Protein AF-A0A4Y9T014-F1 (afdb_monomer_lite)

Sequence (143 aa):
MRDTYFIIAGIAGFSPKLGTVGTAAWADYAVDYSLAHEIDAREMPPEWPYGYFGIRTAGPARKPQPHYRTEVYRLNAALVDQAYRLSRRVRLSDSAEARDYRSRFPSAPANLPPRVTRCDTVSGDTWYAGEALGRRAEDWSPC

Radius of gyration: 17.23 Å; chains: 1; bounding box: 37×42×51 Å

Secondary structure (DSSP, 8-state):
---------------TTT--TT-EEE-SEEEESS-EEE--TTTS-TT-SSSEEETT-SSTTSPPP-SSS-SEEE--HHHHHHHHHHHTT------HHHHHHHHTSSSTTTTSPP-EEE--EEE-SS---SHHHHHHHHHHS--

Structure (mmCIF, N/CA/C/O backbone):
data_AF-A0A4Y9T014-F1
#
_entry.id   AF-A0A4Y9T014-F1
#
loop_
_atom_site.group_PDB
_atom_site.id
_atom_site.type_symbol
_atom_site.label_atom_id
_atom_site.label_alt_id
_atom_site.label_comp_id
_atom_site.label_asym_id
_atom_site.label_entity_id
_atom_site.label_seq_id
_atom_site.pdbx_PDB_ins_code
_atom_site.Cartn_x
_atom_site.Cartn_y
_atom_site.Cartn_z
_atom_site.occupancy
_atom_site.B_iso_or_equiv
_atom_site.auth_seq_id
_atom_site.auth_comp_id
_atom_site.auth_asym_id
_atom_site.auth_atom_id
_atom_site.pdbx_PDB_model_num
ATOM 1 N N . MET A 1 1 ? -6.291 -19.390 29.608 1.00 48.38 1 MET A N 1
ATOM 2 C CA . MET A 1 1 ? -6.532 -18.740 28.301 1.00 48.38 1 MET A CA 1
ATOM 3 C C . MET A 1 1 ? -6.278 -19.783 27.224 1.00 48.38 1 MET A C 1
ATOM 5 O O . MET A 1 1 ? -5.223 -20.397 27.287 1.00 48.38 1 MET A O 1
ATOM 9 N N . ARG A 1 2 ? -7.239 -20.074 26.338 1.00 74.94 2 ARG A N 1
ATOM 10 C CA . ARG A 1 2 ? -7.045 -21.031 25.226 1.00 74.94 2 ARG A CA 1
ATOM 11 C C . ARG A 1 2 ? -6.984 -20.358 23.848 1.00 74.94 2 ARG A C 1
ATOM 13 O O . ARG A 1 2 ? -6.548 -21.009 22.911 1.00 74.94 2 ARG A O 1
ATOM 20 N N . ASP A 1 3 ? -7.286 -19.059 23.773 1.00 81.50 3 ASP A N 1
ATOM 21 C CA . ASP A 1 3 ? -7.267 -18.279 22.536 1.00 81.50 3 ASP A CA 1
ATOM 22 C C . ASP A 1 3 ? -6.411 -17.018 22.717 1.00 81.50 3 ASP A C 1
ATOM 24 O O . ASP A 1 3 ? -6.660 -16.213 23.619 1.00 81.50 3 ASP A O 1
ATOM 28 N N . THR A 1 4 ? -5.398 -16.862 21.864 1.00 89.12 4 THR A N 1
ATOM 29 C CA . THR A 1 4 ? -4.516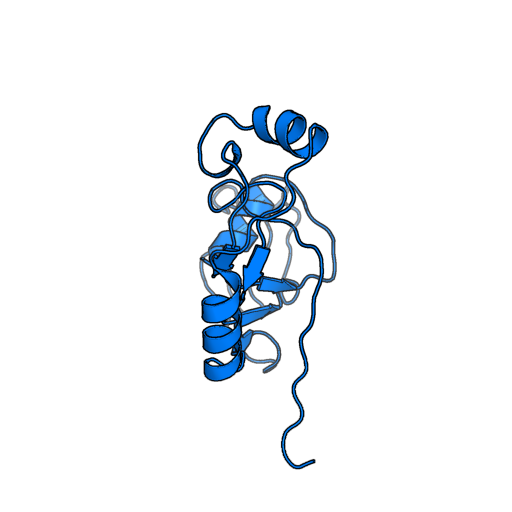 -15.687 21.807 1.00 89.12 4 THR A CA 1
ATOM 30 C C . THR A 1 4 ? -4.607 -15.091 20.410 1.00 89.12 4 THR A C 1
ATOM 32 O O . THR A 1 4 ? -4.397 -15.796 19.423 1.00 89.12 4 THR A O 1
ATOM 35 N N . TYR A 1 5 ? -4.889 -13.791 20.321 1.00 89.88 5 TYR A N 1
ATOM 36 C CA . TYR A 1 5 ? -4.934 -13.055 19.060 1.00 89.88 5 TYR A CA 1
ATOM 37 C C . TYR A 1 5 ? -3.865 -11.968 19.045 1.00 89.88 5 TYR A C 1
ATOM 39 O O . TYR A 1 5 ? -3.664 -11.276 20.041 1.00 89.88 5 TYR A O 1
ATOM 47 N N . PHE A 1 6 ? -3.232 -11.791 17.889 1.00 92.50 6 PHE A N 1
ATOM 48 C CA . PHE A 1 6 ? -2.332 -10.678 17.621 1.00 92.50 6 PHE A CA 1
ATOM 49 C C . PHE A 1 6 ? -2.998 -9.750 16.611 1.00 92.50 6 PHE A C 1
ATOM 51 O O . PHE A 1 6 ? -3.469 -10.199 15.566 1.00 92.50 6 PHE A O 1
ATOM 58 N N . ILE A 1 7 ? -3.049 -8.462 16.937 1.00 93.62 7 ILE A N 1
ATOM 59 C CA . ILE A 1 7 ? -3.505 -7.407 16.034 1.00 93.62 7 ILE A CA 1
ATOM 60 C C . ILE A 1 7 ? -2.348 -6.430 15.893 1.00 93.62 7 ILE A C 1
ATOM 62 O O . ILE A 1 7 ? -1.868 -5.888 16.887 1.00 93.62 7 ILE A O 1
ATOM 66 N N . ILE A 1 8 ? -1.906 -6.216 14.659 1.00 94.44 8 ILE A N 1
ATOM 67 C CA . ILE A 1 8 ? -0.870 -5.241 14.336 1.00 94.44 8 ILE A CA 1
ATOM 68 C C . ILE A 1 8 ? -1.578 -3.993 13.818 1.00 94.44 8 ILE A C 1
ATOM 70 O O . ILE A 1 8 ? -2.275 -4.045 12.807 1.00 94.44 8 ILE A O 1
ATOM 74 N N . ALA A 1 9 ? -1.421 -2.882 14.535 1.00 94.69 9 ALA A N 1
ATOM 75 C CA . ALA A 1 9 ? -1.926 -1.578 14.131 1.00 94.69 9 ALA A CA 1
ATOM 76 C C . ALA A 1 9 ? -0.743 -0.683 13.754 1.00 94.69 9 ALA A C 1
ATOM 78 O O . ALA A 1 9 ? 0.203 -0.543 14.528 1.00 94.69 9 ALA A O 1
ATOM 79 N N . GLY A 1 10 ? -0.803 -0.079 12.572 1.00 93.69 10 GLY A N 1
ATOM 80 C CA . GLY A 1 10 ? 0.260 0.770 12.049 1.00 93.69 10 GLY A CA 1
ATOM 81 C C . GLY A 1 10 ? -0.260 1.763 11.017 1.00 93.69 10 GLY A C 1
ATOM 82 O O . GLY A 1 10 ? -1.447 1.776 10.689 1.00 93.69 10 GLY A O 1
ATOM 83 N N . ILE A 1 11 ? 0.647 2.599 10.519 1.00 95.00 11 ILE A N 1
ATOM 84 C CA . ILE A 1 11 ? 0.398 3.510 9.400 1.00 95.00 11 ILE A CA 1
ATOM 85 C C . ILE A 1 11 ? 1.025 2.939 8.129 1.00 95.00 11 ILE A C 1
ATOM 87 O O . ILE A 1 11 ? 2.055 2.270 8.189 1.00 95.00 11 ILE A O 1
ATOM 91 N N . ALA A 1 12 ? 0.414 3.218 6.984 1.00 93.50 12 ALA A N 1
ATOM 92 C CA . ALA A 1 12 ? 0.894 2.767 5.685 1.00 93.50 12 ALA A CA 1
ATOM 93 C C . ALA A 1 12 ? 0.606 3.820 4.610 1.00 93.50 12 ALA A C 1
ATOM 95 O O . ALA A 1 12 ? -0.238 4.703 4.794 1.00 93.50 12 ALA A O 1
ATOM 96 N N . GLY A 1 13 ? 1.295 3.705 3.474 1.00 92.62 13 GLY A N 1
ATOM 97 C CA . GLY A 1 13 ? 0.853 4.353 2.242 1.00 92.62 13 GLY A CA 1
ATOM 98 C C . GLY A 1 13 ? -0.477 3.757 1.772 1.00 92.62 13 GLY A C 1
ATOM 99 O O . GLY A 1 13 ? -0.784 2.602 2.063 1.00 92.62 13 GLY A O 1
ATOM 100 N N . PHE A 1 14 ? -1.274 4.540 1.049 1.00 92.44 14 PHE A N 1
ATOM 101 C CA . PHE A 1 14 ? -2.551 4.086 0.502 1.00 92.44 14 PHE A CA 1
ATOM 102 C C . PHE A 1 14 ? -2.701 4.589 -0.929 1.00 92.44 14 PHE A C 1
ATOM 104 O O . PHE A 1 14 ? -2.407 5.756 -1.199 1.00 92.44 14 PHE A O 1
ATOM 111 N N . SER A 1 15 ? -3.165 3.734 -1.842 1.00 93.38 15 SER A N 1
ATOM 112 C CA . SER A 1 15 ? -3.403 4.175 -3.214 1.00 93.38 15 SER A CA 1
ATOM 113 C C . SER A 1 15 ? -4.505 5.247 -3.236 1.00 93.38 15 SER A C 1
ATOM 115 O O . SER A 1 15 ? -5.615 4.991 -2.748 1.00 93.38 15 SER A O 1
ATOM 117 N N . PRO A 1 16 ? -4.262 6.424 -3.845 1.00 93.81 16 PRO A N 1
ATOM 118 C CA . PRO A 1 16 ? -5.285 7.458 -3.992 1.00 93.81 16 PRO A CA 1
ATOM 119 C C . PRO A 1 16 ? -6.468 6.999 -4.862 1.00 93.81 16 PRO A C 1
ATOM 121 O O . PRO A 1 16 ? -7.550 7.581 -4.802 1.00 93.81 16 PRO A O 1
ATOM 124 N N . LYS A 1 17 ? -6.312 5.913 -5.630 1.00 93.06 17 LYS A N 1
ATOM 125 C CA . LYS A 1 17 ? -7.411 5.296 -6.385 1.00 93.06 17 LYS A CA 1
ATOM 126 C C . LYS A 1 17 ? -8.435 4.608 -5.475 1.00 93.06 17 LYS A C 1
ATOM 128 O O . LYS A 1 17 ? -9.561 4.369 -5.898 1.00 93.06 17 LYS A O 1
ATOM 133 N N . LEU A 1 18 ? -8.059 4.279 -4.235 1.00 93.06 18 LEU A N 1
ATOM 134 C CA . LEU A 1 18 ? -8.816 3.371 -3.363 1.00 93.06 18 LEU A CA 1
ATOM 135 C C . LEU A 1 18 ? -9.192 4.018 -2.018 1.00 93.06 18 LEU A C 1
ATOM 137 O O . LEU A 1 18 ? -10.218 3.668 -1.420 1.00 93.06 18 LEU A O 1
ATOM 141 N N . GLY A 1 19 ? -8.437 5.023 -1.567 1.00 94.56 19 GLY A N 1
ATOM 142 C CA . GLY A 1 19 ? -8.701 5.733 -0.316 1.00 94.56 19 GLY A CA 1
ATOM 143 C C . GLY A 1 19 ? -8.108 7.137 -0.261 1.00 94.56 19 GLY A C 1
ATOM 144 O O . GLY A 1 19 ? -7.547 7.640 -1.227 1.00 94.56 19 GLY A O 1
ATOM 145 N N . THR A 1 20 ? -8.264 7.766 0.899 1.00 97.12 20 THR A N 1
ATOM 146 C CA . THR A 1 20 ? -7.733 9.096 1.231 1.00 97.12 20 THR A CA 1
ATOM 147 C C . THR A 1 20 ? -6.861 9.040 2.489 1.00 97.12 20 THR A C 1
ATOM 149 O O . THR A 1 20 ? -6.868 8.037 3.214 1.00 97.12 20 THR A O 1
ATOM 152 N N . VAL A 1 21 ? -6.155 10.127 2.797 1.00 97.12 21 VAL A N 1
ATOM 153 C CA . VAL A 1 21 ? -5.457 10.294 4.077 1.00 97.12 21 VAL A CA 1
ATOM 154 C C . VAL A 1 21 ? -6.416 10.049 5.251 1.00 97.12 21 VAL A C 1
ATOM 156 O O . VAL A 1 21 ? -7.551 10.522 5.260 1.00 97.12 21 VAL A O 1
ATOM 159 N N . GLY A 1 22 ? -5.972 9.260 6.231 1.00 96.50 22 GLY A N 1
ATOM 160 C CA . GLY A 1 22 ? -6.787 8.857 7.382 1.00 96.50 22 GLY A CA 1
ATOM 161 C C . GLY A 1 22 ? -7.696 7.645 7.143 1.00 96.50 22 GLY A C 1
ATOM 162 O O . GLY A 1 22 ? -8.374 7.220 8.074 1.00 96.50 22 GLY A O 1
ATOM 163 N N . THR A 1 23 ? -7.721 7.066 5.936 1.00 97.19 23 THR A N 1
ATOM 164 C CA . THR A 1 23 ? -8.390 5.775 5.690 1.00 97.19 23 THR A CA 1
ATOM 165 C C . THR A 1 23 ? -7.779 4.697 6.580 1.00 97.19 23 THR A C 1
ATOM 167 O O . THR A 1 23 ? -6.560 4.567 6.652 1.00 97.19 23 THR A O 1
ATOM 170 N N . ALA A 1 24 ? -8.630 3.903 7.228 1.00 97.12 24 ALA A N 1
ATOM 171 C CA . ALA A 1 24 ? -8.211 2.727 7.984 1.00 97.12 24 ALA A CA 1
ATOM 172 C C . ALA A 1 24 ? -8.649 1.469 7.230 1.00 97.12 24 ALA A C 1
ATOM 174 O O . ALA A 1 24 ? -9.813 1.358 6.844 1.00 97.12 24 ALA A O 1
ATOM 175 N N . ALA A 1 25 ? -7.742 0.519 7.020 1.00 96.50 25 ALA A N 1
ATOM 176 C CA . ALA A 1 25 ? -8.038 -0.710 6.294 1.00 96.50 25 ALA A CA 1
ATOM 177 C C . ALA A 1 25 ? -7.767 -1.943 7.154 1.00 96.50 25 ALA A C 1
ATOM 179 O O . ALA A 1 25 ? -6.767 -2.008 7.866 1.00 96.50 25 ALA A O 1
ATOM 180 N N . TRP A 1 26 ? -8.662 -2.921 7.057 1.00 97.50 26 TRP A N 1
ATOM 181 C CA . TRP A 1 26 ? -8.392 -4.286 7.489 1.00 97.50 26 TRP A CA 1
ATOM 182 C C . TRP A 1 26 ? -7.942 -5.106 6.284 1.00 97.50 26 TRP A C 1
ATOM 184 O O . TRP A 1 26 ? -8.616 -5.087 5.254 1.00 97.50 26 TRP A O 1
ATOM 194 N N . ALA A 1 27 ? -6.823 -5.807 6.429 1.00 96.38 27 ALA A N 1
ATOM 195 C CA . ALA A 1 27 ? -6.268 -6.653 5.385 1.00 96.38 27 ALA A CA 1
ATOM 196 C C . ALA A 1 27 ? -6.769 -8.093 5.515 1.00 96.38 27 ALA A C 1
ATOM 198 O O . ALA A 1 27 ? -6.887 -8.608 6.630 1.00 96.38 27 ALA A O 1
ATOM 199 N N . ASP A 1 28 ? -7.036 -8.741 4.383 1.00 95.62 28 ASP A N 1
ATOM 200 C CA . ASP A 1 28 ? -7.293 -10.180 4.319 1.00 95.62 28 ASP A CA 1
ATOM 201 C C . ASP A 1 28 ? -5.976 -10.944 4.070 1.00 95.62 28 ASP A C 1
ATOM 203 O O . ASP A 1 28 ? -5.788 -12.054 4.580 1.00 95.62 28 ASP A O 1
ATOM 207 N N . TYR A 1 29 ? -5.029 -10.312 3.371 1.00 94.94 29 TYR A N 1
ATOM 208 C CA . TYR A 1 29 ? -3.677 -10.798 3.118 1.00 94.94 29 TYR A CA 1
ATOM 209 C C . TYR A 1 29 ? -2.603 -9.764 3.474 1.00 94.94 29 TYR A C 1
ATOM 211 O O . TYR A 1 29 ? -2.777 -8.557 3.298 1.00 94.94 29 TYR A O 1
ATOM 219 N N . ALA A 1 30 ? -1.460 -10.266 3.935 1.00 94.38 30 ALA A N 1
ATOM 220 C CA . ALA A 1 30 ? -0.205 -9.527 3.997 1.00 94.38 30 ALA A CA 1
ATOM 221 C C . ALA A 1 30 ? 0.757 -10.096 2.947 1.00 94.38 30 ALA A C 1
ATOM 223 O O . ALA A 1 30 ? 1.032 -11.299 2.952 1.00 94.38 30 ALA A O 1
ATOM 224 N N . VAL A 1 31 ? 1.235 -9.243 2.045 1.00 93.56 31 VAL A N 1
ATOM 225 C CA . VAL A 1 31 ? 2.085 -9.610 0.907 1.00 93.56 31 VAL A CA 1
ATOM 226 C C . VAL A 1 31 ? 3.469 -8.994 1.081 1.00 93.56 31 VAL A C 1
ATOM 228 O O . VAL A 1 31 ? 3.599 -7.781 1.230 1.00 93.56 31 VAL A O 1
ATOM 231 N N . ASP A 1 32 ? 4.510 -9.815 1.022 1.00 92.69 32 ASP A N 1
ATOM 232 C CA . ASP A 1 32 ? 5.884 -9.339 0.921 1.00 92.69 32 ASP A CA 1
ATOM 233 C C . ASP A 1 32 ? 6.128 -8.783 -0.486 1.00 92.69 32 ASP A C 1
ATOM 235 O O . ASP A 1 32 ? 6.084 -9.491 -1.495 1.00 92.69 32 ASP A O 1
ATOM 239 N N . TYR A 1 33 ? 6.362 -7.479 -0.541 1.00 88.94 33 TYR A N 1
ATOM 240 C CA . TYR A 1 33 ? 6.596 -6.717 -1.756 1.00 88.94 33 TYR A CA 1
ATOM 241 C C . TYR A 1 33 ? 8.092 -6.499 -2.041 1.00 88.94 33 TYR A C 1
ATOM 243 O O . TYR A 1 33 ? 8.453 -6.023 -3.122 1.00 88.94 33 TYR A O 1
ATOM 251 N N . SER A 1 34 ? 8.979 -6.863 -1.114 1.00 90.38 34 SER A N 1
ATOM 252 C CA . SER A 1 34 ? 10.433 -6.735 -1.270 1.00 90.38 34 SER A CA 1
ATOM 253 C C . SER A 1 34 ? 11.055 -7.904 -2.019 1.00 90.38 34 SER A C 1
ATOM 255 O O . SER A 1 34 ? 12.091 -7.725 -2.655 1.00 90.38 34 SER A O 1
ATOM 257 N N . LEU A 1 35 ? 10.444 -9.093 -1.961 1.00 91.06 35 LEU A N 1
ATOM 258 C CA . LEU A 1 35 ? 10.953 -10.308 -2.611 1.00 91.06 35 LEU A CA 1
ATOM 259 C C . LEU A 1 35 ? 10.826 -10.243 -4.144 1.00 91.06 35 LEU A C 1
ATOM 261 O O . LEU A 1 35 ? 9.962 -10.863 -4.769 1.00 91.06 35 LEU A O 1
ATOM 265 N N . ALA A 1 36 ? 11.726 -9.482 -4.760 1.00 92.62 36 ALA A N 1
ATOM 266 C CA . ALA A 1 36 ? 11.764 -9.193 -6.183 1.00 92.62 36 ALA A CA 1
ATOM 267 C C . ALA A 1 36 ? 13.206 -9.006 -6.679 1.00 92.62 36 ALA A C 1
ATOM 269 O O . ALA A 1 36 ? 14.135 -8.765 -5.909 1.00 92.62 36 ALA A O 1
ATOM 270 N N . HIS A 1 37 ? 13.381 -9.098 -7.992 1.00 94.06 37 HIS A N 1
ATOM 271 C CA . HIS A 1 37 ? 14.534 -8.537 -8.682 1.00 94.06 37 HIS A CA 1
ATOM 272 C C . HIS A 1 37 ? 14.223 -7.111 -9.125 1.00 94.06 37 HIS A C 1
ATOM 274 O O . HIS A 1 37 ? 13.066 -6.776 -9.390 1.00 94.06 37 HIS A O 1
ATOM 280 N N . GLU A 1 38 ? 15.267 -6.299 -9.236 1.00 95.25 38 GLU A N 1
ATOM 281 C CA . GLU A 1 38 ? 15.207 -4.928 -9.723 1.00 95.25 38 GLU A CA 1
ATOM 282 C C . GLU A 1 38 ? 16.243 -4.737 -10.832 1.00 95.25 38 GLU A C 1
ATOM 284 O O . GLU A 1 38 ? 17.382 -5.193 -10.730 1.00 95.25 38 GLU A O 1
ATOM 289 N N . ILE A 1 39 ? 15.823 -4.058 -11.890 1.00 95.62 39 ILE A N 1
ATOM 290 C CA . ILE A 1 39 ? 16.671 -3.433 -12.897 1.00 95.62 39 ILE A CA 1
ATOM 291 C C . ILE A 1 39 ? 16.474 -1.927 -12.743 1.00 95.62 39 ILE A C 1
ATOM 293 O O . ILE A 1 39 ? 15.352 -1.469 -12.514 1.00 95.62 39 ILE A O 1
ATOM 297 N N . ASP A 1 40 ? 17.557 -1.163 -12.881 1.00 96.12 40 ASP A N 1
ATOM 298 C CA . ASP A 1 40 ? 17.496 0.295 -12.872 1.00 96.12 40 ASP A CA 1
ATOM 299 C C . ASP A 1 40 ? 16.423 0.787 -13.853 1.00 96.12 40 ASP A C 1
ATOM 301 O O . ASP A 1 40 ? 16.415 0.421 -15.029 1.00 96.12 40 ASP A O 1
ATOM 305 N N . ALA A 1 41 ? 15.509 1.634 -13.381 1.00 94.44 41 ALA A N 1
ATOM 306 C CA . ALA A 1 41 ? 14.401 2.128 -14.195 1.00 94.44 41 ALA A CA 1
ATOM 307 C C . ALA A 1 41 ? 14.855 2.905 -15.449 1.00 94.44 41 ALA A C 1
ATOM 309 O O . ALA A 1 41 ? 14.069 3.075 -16.376 1.00 94.44 41 ALA A O 1
ATOM 310 N N . ARG A 1 42 ? 16.108 3.376 -15.496 1.00 96.12 42 ARG A N 1
ATOM 311 C CA . ARG A 1 42 ? 16.708 4.048 -16.662 1.00 96.12 42 ARG A CA 1
ATOM 312 C C . ARG A 1 42 ? 17.198 3.070 -17.731 1.00 96.12 42 ARG A C 1
ATOM 314 O O . ARG A 1 42 ? 17.384 3.477 -18.872 1.00 96.12 42 ARG A O 1
ATOM 321 N N . GLU A 1 43 ? 17.416 1.812 -17.356 1.00 97.12 43 GLU A N 1
ATOM 322 C CA . GLU A 1 43 ? 17.977 0.755 -18.207 1.00 97.12 43 GLU A CA 1
ATOM 323 C C . GLU A 1 43 ? 16.985 -0.396 -18.449 1.00 97.12 43 GLU A C 1
ATOM 325 O O . GLU A 1 43 ? 17.285 -1.333 -19.190 1.00 97.12 43 GLU A O 1
ATOM 330 N N . MET A 1 44 ? 15.795 -0.343 -17.840 1.00 95.94 44 MET A N 1
ATOM 331 C CA . MET A 1 44 ? 14.747 -1.339 -18.054 1.00 95.94 44 MET A CA 1
ATOM 332 C C . MET A 1 44 ? 14.223 -1.311 -19.501 1.00 95.94 44 MET A C 1
ATOM 334 O O . MET A 1 44 ? 14.248 -0.259 -20.148 1.00 95.94 44 MET A O 1
ATOM 338 N N . PRO A 1 45 ? 13.684 -2.434 -20.011 1.00 96.00 45 PRO A N 1
ATOM 339 C CA . PRO A 1 45 ? 13.004 -2.440 -21.300 1.00 96.00 45 PRO A CA 1
ATOM 340 C C . PRO A 1 45 ? 11.892 -1.374 -21.359 1.00 96.00 45 PRO A C 1
ATOM 342 O O . PRO A 1 45 ? 11.142 -1.225 -20.389 1.00 96.00 45 PRO A O 1
ATOM 345 N N . PRO A 1 46 ? 11.760 -0.626 -22.470 1.00 95.19 46 PRO A N 1
ATOM 346 C CA . PRO A 1 46 ? 10.865 0.532 -22.560 1.00 95.19 46 PRO A CA 1
ATOM 347 C C . PRO A 1 46 ? 9.381 0.181 -22.388 1.00 95.19 46 PRO A C 1
ATOM 349 O O . PRO A 1 46 ? 8.571 1.044 -22.058 1.00 95.19 46 PRO A O 1
ATOM 352 N N . GLU A 1 47 ? 9.009 -1.076 -22.613 1.00 94.62 47 GLU A N 1
ATOM 353 C CA . GLU A 1 47 ? 7.654 -1.586 -22.432 1.00 94.62 47 GLU A CA 1
ATOM 354 C C . GLU A 1 47 ? 7.322 -1.977 -20.982 1.00 94.62 47 GLU A C 1
ATOM 356 O O . GLU A 1 47 ? 6.168 -2.299 -20.683 1.00 94.62 47 GLU A O 1
ATOM 361 N N . TRP A 1 48 ? 8.299 -1.968 -20.067 1.00 95.69 48 TRP A N 1
ATOM 362 C CA . TRP A 1 48 ? 8.067 -2.327 -18.670 1.00 95.69 48 TRP A CA 1
ATOM 363 C C . TRP A 1 48 ? 7.445 -1.156 -17.894 1.00 95.69 48 TRP A C 1
ATOM 365 O O . TRP A 1 48 ? 7.942 -0.034 -17.957 1.00 95.69 48 TRP A O 1
ATOM 375 N N . PRO A 1 49 ? 6.378 -1.392 -17.103 1.00 94.94 49 PRO A N 1
ATOM 376 C CA . PRO A 1 49 ? 5.755 -0.338 -16.299 1.00 94.94 49 PRO A CA 1
ATOM 377 C C . PRO A 1 49 ? 6.628 0.119 -15.118 1.00 94.94 49 PRO A C 1
ATOM 379 O O . PRO A 1 49 ? 6.385 1.185 -14.556 1.00 94.94 49 PRO A O 1
ATOM 382 N N . TYR A 1 50 ? 7.594 -0.707 -14.710 1.00 95.25 50 TYR A N 1
ATOM 383 C CA . TYR A 1 50 ? 8.526 -0.487 -13.607 1.00 95.25 50 TYR A CA 1
ATOM 384 C C . TYR A 1 50 ? 9.672 -1.512 -13.679 1.00 95.25 50 TYR A C 1
ATOM 386 O O . TYR A 1 50 ? 9.502 -2.603 -14.226 1.00 95.25 50 TYR A O 1
ATOM 394 N N . GLY A 1 51 ? 10.820 -1.189 -13.075 1.00 95.50 51 GLY A N 1
ATOM 395 C CA . GLY A 1 51 ? 12.044 -2.005 -13.124 1.00 95.50 51 GLY A CA 1
ATOM 396 C C . GLY A 1 51 ? 12.056 -3.248 -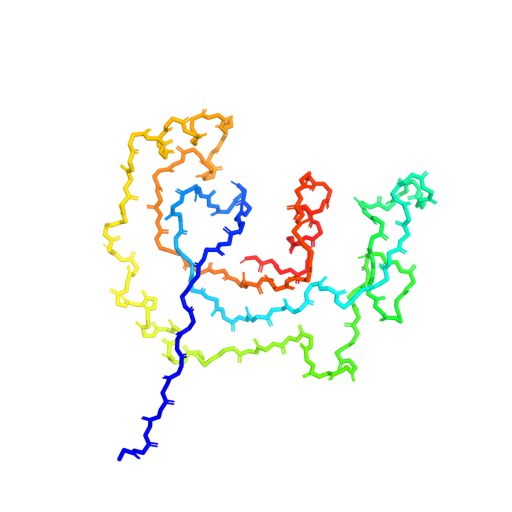12.226 1.00 95.50 51 GLY A C 1
ATOM 397 O O . GLY A 1 51 ? 13.048 -3.966 -12.190 1.00 95.50 51 GLY A O 1
ATOM 398 N N . TYR A 1 52 ? 10.975 -3.533 -11.499 1.00 95.06 52 TYR A N 1
ATOM 399 C CA . TYR A 1 52 ? 10.905 -4.666 -10.573 1.00 95.06 52 TYR A CA 1
ATOM 400 C C . TYR A 1 52 ? 10.089 -5.836 -11.117 1.00 95.06 52 TYR A C 1
ATOM 402 O O . TYR A 1 52 ? 9.053 -5.654 -11.753 1.00 95.06 52 TYR A O 1
ATOM 410 N N . PHE A 1 53 ? 10.486 -7.057 -10.777 1.00 94.25 53 PHE A N 1
ATOM 411 C CA . PHE A 1 53 ? 9.784 -8.270 -11.187 1.00 94.25 53 PHE A CA 1
ATOM 412 C C . PHE A 1 53 ? 10.028 -9.419 -10.210 1.00 94.25 53 PHE A C 1
ATOM 414 O O . PHE A 1 53 ? 10.952 -9.395 -9.402 1.00 94.25 53 PHE A O 1
ATOM 421 N N . GLY A 1 54 ? 9.161 -10.429 -10.252 1.00 92.00 54 GLY A N 1
ATOM 422 C CA . GLY A 1 54 ? 9.238 -11.549 -9.322 1.00 92.00 54 GLY A CA 1
ATOM 423 C C . GLY A 1 54 ? 10.499 -12.388 -9.476 1.00 92.00 54 GLY A C 1
ATOM 424 O O . GLY A 1 54 ? 11.013 -12.600 -10.574 1.00 92.00 54 GLY A O 1
ATOM 425 N N . ILE A 1 55 ? 10.966 -12.930 -8.353 1.00 91.31 55 ILE A N 1
ATOM 426 C CA . ILE A 1 55 ? 12.057 -13.902 -8.351 1.00 91.31 55 ILE A CA 1
ATOM 427 C C . ILE A 1 55 ? 11.655 -15.100 -9.224 1.00 91.31 55 ILE A C 1
ATOM 429 O O . ILE A 1 55 ? 10.544 -15.621 -9.110 1.00 91.31 55 ILE A O 1
ATOM 433 N N . ARG A 1 56 ? 12.564 -15.532 -10.110 1.00 90.88 56 ARG A N 1
ATOM 434 C CA . ARG A 1 56 ? 12.336 -16.591 -11.119 1.00 90.88 56 ARG A CA 1
ATOM 435 C C . ARG A 1 56 ? 11.263 -16.267 -12.170 1.00 90.88 56 ARG A C 1
ATOM 437 O O . ARG A 1 56 ? 10.740 -17.185 -12.804 1.00 90.88 56 ARG A O 1
ATOM 444 N N . THR A 1 57 ? 10.948 -14.994 -12.405 1.00 93.00 57 THR A N 1
ATOM 445 C CA . THR A 1 57 ? 10.144 -14.572 -13.562 1.00 93.00 57 THR A CA 1
ATOM 446 C C . THR A 1 57 ? 11.003 -13.836 -14.590 1.00 93.00 57 THR A C 1
ATOM 448 O O . THR A 1 57 ? 12.112 -13.399 -14.300 1.00 93.00 57 THR A O 1
ATOM 451 N N . ALA A 1 58 ? 10.502 -13.739 -15.823 1.00 92.06 58 ALA A N 1
ATOM 452 C CA . ALA A 1 58 ? 11.194 -13.068 -16.927 1.00 92.06 58 ALA A CA 1
ATOM 453 C C . ALA A 1 58 ? 10.810 -11.582 -17.070 1.00 92.06 58 ALA A C 1
ATOM 455 O O . ALA A 1 58 ? 11.162 -10.955 -18.064 1.00 92.06 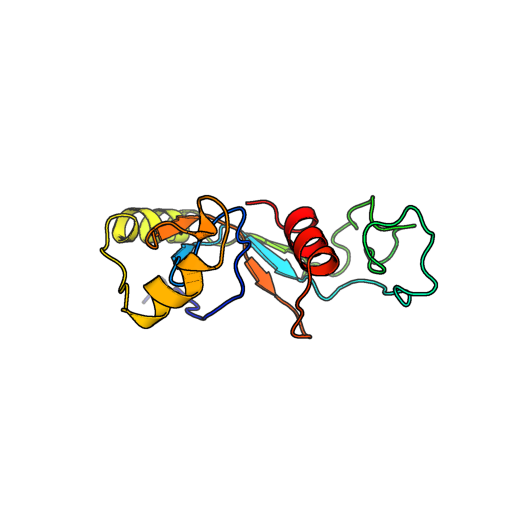58 ALA A O 1
ATOM 456 N N . GLY A 1 59 ? 10.027 -11.037 -16.134 1.00 93.31 59 GLY A N 1
ATOM 457 C CA . GLY A 1 59 ? 9.563 -9.655 -16.199 1.00 93.31 59 GLY A CA 1
ATOM 458 C C . GLY A 1 59 ? 8.299 -9.376 -15.377 1.00 93.31 59 GLY A C 1
ATOM 459 O O . GLY A 1 59 ? 7.717 -10.294 -14.784 1.00 93.31 59 GLY A O 1
ATOM 460 N N . PRO A 1 60 ? 7.852 -8.108 -15.355 1.00 92.31 60 PRO A N 1
ATOM 461 C CA . PRO A 1 60 ? 6.834 -7.598 -14.431 1.00 92.31 60 PRO A CA 1
ATOM 462 C C . PRO A 1 60 ? 5.421 -8.130 -14.698 1.00 92.31 60 PRO A C 1
ATOM 464 O O . PRO A 1 60 ? 4.586 -8.122 -13.800 1.00 92.31 60 PRO A O 1
ATOM 467 N N . ALA A 1 61 ? 5.153 -8.634 -15.907 1.00 90.06 61 ALA A N 1
ATOM 468 C CA . ALA A 1 61 ? 3.843 -9.158 -16.301 1.00 90.06 61 ALA A CA 1
ATOM 469 C C . ALA A 1 61 ? 3.501 -10.533 -15.691 1.00 90.06 61 ALA A C 1
ATOM 471 O O . ALA A 1 61 ? 2.395 -11.038 -15.881 1.00 90.06 61 ALA A O 1
ATOM 472 N N . ARG A 1 62 ? 4.446 -11.182 -14.998 1.00 88.50 62 ARG A N 1
ATOM 473 C CA . ARG A 1 62 ? 4.253 -12.511 -14.403 1.00 88.50 62 ARG A CA 1
ATOM 474 C C . ARG A 1 62 ? 4.444 -12.445 -12.895 1.00 88.50 62 ARG A C 1
ATOM 476 O O . ARG A 1 62 ? 5.503 -12.028 -12.428 1.00 88.50 62 ARG A O 1
ATOM 483 N N . LYS A 1 63 ? 3.447 -12.926 -12.147 1.00 87.44 63 LYS A N 1
ATOM 484 C CA . LYS A 1 63 ? 3.574 -13.133 -10.699 1.00 87.44 63 LYS A CA 1
ATOM 485 C C . LYS A 1 63 ? 4.443 -14.372 -10.425 1.00 87.44 63 LYS A C 1
ATOM 487 O O . LYS A 1 63 ? 4.269 -15.381 -11.116 1.00 87.44 63 LYS A O 1
ATOM 492 N N . PRO A 1 64 ? 5.387 -14.308 -9.470 1.00 88.62 64 PRO A N 1
ATOM 493 C CA . PRO A 1 64 ? 6.194 -15.461 -9.093 1.00 88.62 64 PRO A CA 1
ATOM 494 C C . PRO A 1 64 ? 5.337 -16.508 -8.370 1.00 88.62 64 PRO A C 1
ATOM 496 O O . PRO A 1 64 ? 4.295 -16.196 -7.795 1.00 88.62 64 PRO A O 1
ATOM 499 N N . GLN A 1 65 ? 5.792 -17.759 -8.381 1.00 88.50 65 GLN A N 1
ATOM 500 C CA . GLN A 1 65 ? 5.261 -18.782 -7.477 1.00 88.50 65 GLN A CA 1
ATOM 501 C C . GLN A 1 65 ? 5.829 -18.552 -6.063 1.00 88.50 65 GLN A C 1
ATOM 503 O O . GLN A 1 65 ? 6.988 -18.140 -5.959 1.00 88.50 65 GLN A O 1
ATOM 508 N N . PRO A 1 66 ? 5.072 -18.840 -4.984 1.00 85.50 66 PRO A N 1
ATOM 509 C CA . PRO A 1 66 ? 5.524 -18.636 -3.608 1.00 85.50 66 PRO A CA 1
ATOM 510 C C . PRO A 1 66 ? 6.525 -19.728 -3.190 1.00 85.50 66 PRO A C 1
ATOM 512 O O . PRO A 1 66 ? 6.178 -20.741 -2.578 1.00 85.50 66 PRO A O 1
ATOM 515 N N . HIS A 1 67 ? 7.778 -19.568 -3.600 1.00 87.00 67 HIS A N 1
ATOM 516 C CA . HIS A 1 67 ? 8.856 -20.524 -3.366 1.00 87.00 67 HIS A CA 1
ATOM 517 C C . HIS A 1 67 ? 9.436 -20.464 -1.946 1.00 87.00 67 HIS A C 1
ATOM 519 O O . HIS A 1 67 ? 9.871 -21.495 -1.431 1.00 87.00 67 HIS A O 1
ATOM 525 N N . TYR A 1 68 ? 9.439 -19.290 -1.322 1.00 87.88 68 TYR A N 1
ATOM 526 C CA . TYR A 1 68 ? 9.996 -19.011 0.002 1.00 87.88 68 TYR A CA 1
ATOM 527 C C . TYR A 1 68 ? 8.986 -19.247 1.131 1.00 87.88 68 TYR A C 1
ATOM 529 O O . TYR A 1 68 ? 9.384 -19.398 2.283 1.00 87.88 68 TYR A O 1
ATOM 537 N N . ARG A 1 69 ? 7.694 -19.371 0.796 1.00 88.56 69 ARG A N 1
ATOM 538 C CA . ARG A 1 69 ? 6.560 -19.592 1.713 1.00 88.56 69 ARG A CA 1
ATOM 539 C C . ARG A 1 69 ? 6.342 -18.466 2.725 1.00 88.56 69 ARG A C 1
ATOM 541 O O . ARG A 1 69 ? 5.618 -18.653 3.700 1.00 88.56 69 ARG A O 1
ATOM 548 N N . THR A 1 70 ? 6.948 -17.314 2.473 1.00 89.50 70 THR A N 1
ATOM 549 C CA . THR A 1 70 ? 6.836 -16.093 3.274 1.00 89.50 70 THR A CA 1
ATOM 550 C C . THR A 1 70 ? 6.323 -14.916 2.451 1.00 89.50 70 THR A C 1
ATOM 552 O O . THR A 1 70 ? 6.209 -13.816 2.973 1.00 89.50 70 THR A O 1
ATOM 555 N N . GLU A 1 71 ? 6.009 -15.136 1.173 1.00 92.06 71 GLU A N 1
ATOM 556 C CA . GLU A 1 71 ? 5.609 -14.085 0.240 1.00 92.06 71 GLU A CA 1
ATOM 557 C C . GLU A 1 71 ? 4.192 -13.582 0.495 1.00 92.06 71 GLU A C 1
ATOM 559 O O . GLU A 1 71 ? 3.893 -12.423 0.240 1.00 92.06 71 GLU A O 1
ATOM 564 N N . VAL A 1 72 ? 3.293 -14.460 0.944 1.00 92.38 72 VAL A N 1
ATOM 565 C CA . VAL A 1 72 ? 1.878 -14.135 1.127 1.00 92.38 72 VAL A CA 1
ATOM 566 C C . VAL A 1 72 ? 1.340 -14.871 2.344 1.00 92.38 72 VAL A C 1
ATOM 568 O O . VAL A 1 72 ? 1.352 -16.102 2.400 1.00 92.38 72 VAL A O 1
ATOM 571 N N . TYR A 1 73 ? 0.791 -14.115 3.287 1.00 92.75 73 TYR A N 1
ATOM 572 C CA . TYR A 1 73 ? 0.099 -14.642 4.453 1.00 92.75 73 TYR A CA 1
ATOM 573 C C . TYR A 1 73 ? -1.376 -14.286 4.382 1.00 92.75 73 TYR A C 1
ATOM 575 O O . TYR A 1 73 ? -1.741 -13.113 4.387 1.00 92.75 73 TYR A O 1
ATOM 583 N N . ARG A 1 74 ? -2.237 -15.305 4.375 1.00 94.31 74 ARG A N 1
ATOM 584 C CA . ARG A 1 74 ? -3.669 -15.106 4.601 1.00 94.31 74 ARG A CA 1
ATOM 585 C C . ARG A 1 74 ? -3.917 -14.903 6.092 1.00 94.31 74 ARG A C 1
ATOM 587 O O . ARG A 1 74 ? -3.563 -15.762 6.901 1.00 94.31 74 ARG A O 1
ATOM 594 N N . LEU A 1 75 ? -4.549 -13.792 6.448 1.00 95.31 75 LEU A N 1
ATOM 595 C CA . LEU A 1 75 ? -4.900 -13.475 7.826 1.00 95.31 75 LEU A CA 1
ATOM 596 C C . LEU A 1 75 ? -6.148 -14.254 8.269 1.00 95.31 75 LEU A C 1
ATOM 598 O O . LEU A 1 75 ? -6.877 -14.844 7.467 1.00 95.31 75 LEU A O 1
ATOM 602 N N . ASN A 1 76 ? -6.387 -14.301 9.582 1.00 96.06 76 ASN A N 1
ATOM 603 C CA . ASN A 1 76 ? -7.539 -15.009 10.135 1.00 96.06 76 ASN A CA 1
ATOM 604 C C . ASN A 1 76 ? -8.840 -14.310 9.706 1.00 96.06 76 ASN A C 1
ATOM 606 O O . ASN A 1 76 ? -9.233 -13.307 10.299 1.00 96.06 76 ASN A O 1
ATOM 610 N N . ALA A 1 77 ? -9.514 -14.874 8.701 1.00 95.94 77 ALA A N 1
ATOM 611 C CA . ALA A 1 77 ? -10.716 -14.294 8.109 1.00 95.94 77 ALA A CA 1
ATOM 612 C C . ALA A 1 77 ? -11.823 -14.032 9.142 1.00 95.94 77 ALA A C 1
ATOM 614 O O . ALA A 1 77 ? -12.437 -12.975 9.112 1.00 95.94 77 ALA A O 1
ATOM 615 N N . ALA A 1 78 ? -12.031 -14.927 10.115 1.00 96.12 78 ALA A N 1
ATOM 616 C CA . ALA A 1 78 ? -13.049 -14.723 11.146 1.00 96.12 78 ALA A CA 1
ATOM 617 C C . ALA A 1 78 ? -12.732 -13.511 12.043 1.00 96.12 78 ALA A C 1
ATOM 619 O O . ALA A 1 78 ? -13.631 -12.739 12.389 1.00 96.12 78 ALA A O 1
ATOM 620 N N . LEU A 1 79 ? -11.456 -13.316 12.391 1.00 95.75 79 LEU A N 1
ATOM 621 C CA . LEU A 1 79 ? -11.007 -12.161 13.168 1.00 95.75 79 LEU A CA 1
ATOM 622 C C . LEU A 1 79 ? -11.100 -10.864 12.352 1.00 95.75 79 LEU A C 1
ATOM 624 O O . LEU A 1 79 ? -11.634 -9.875 12.854 1.00 95.75 79 LEU A O 1
ATOM 628 N N . VAL A 1 80 ? -10.643 -10.876 11.097 1.00 97.00 80 VAL A N 1
ATOM 629 C CA . VAL A 1 80 ? -10.748 -9.737 10.167 1.00 97.00 80 VAL A CA 1
ATOM 630 C C . VAL A 1 80 ? -12.218 -9.359 9.944 1.00 97.00 80 VAL A C 1
ATOM 632 O O . VAL A 1 80 ? -12.591 -8.187 10.034 1.00 97.00 80 VAL A O 1
ATOM 635 N N . ASP A 1 81 ? -13.091 -10.349 9.754 1.00 97.44 81 ASP A N 1
ATOM 636 C CA . ASP A 1 81 ? -14.529 -10.163 9.582 1.00 97.44 81 ASP A CA 1
ATOM 637 C C . ASP A 1 81 ? -15.193 -9.529 10.792 1.00 97.44 81 ASP A C 1
ATOM 639 O O . ASP A 1 81 ? -16.018 -8.614 10.656 1.00 97.44 81 ASP A O 1
ATOM 643 N N . GLN A 1 82 ? -14.831 -10.004 11.981 1.00 96.88 82 GLN A N 1
ATOM 644 C CA . GLN A 1 82 ? -15.288 -9.438 13.237 1.00 96.88 82 GLN A CA 1
ATOM 645 C C . GLN A 1 82 ? -14.820 -7.990 13.387 1.00 96.88 82 GLN A C 1
ATOM 647 O O . GLN A 1 82 ? -15.641 -7.105 13.638 1.00 96.88 82 GLN A O 1
ATOM 652 N N . ALA A 1 83 ? -13.526 -7.739 13.198 1.00 96.88 83 ALA A N 1
ATOM 653 C CA . ALA A 1 83 ? -12.918 -6.429 13.377 1.00 96.88 83 ALA A CA 1
ATOM 654 C C . ALA A 1 83 ? -13.497 -5.396 12.400 1.00 96.88 83 ALA A C 1
ATOM 656 O O . ALA A 1 83 ? -13.923 -4.312 12.815 1.00 96.88 83 ALA A O 1
ATOM 657 N N . TYR A 1 84 ? -13.633 -5.753 11.121 1.00 97.94 84 TYR A N 1
ATOM 658 C CA . TYR A 1 84 ? -14.280 -4.901 10.126 1.00 97.94 84 TYR A CA 1
ATOM 659 C C . TYR A 1 84 ? -15.751 -4.650 10.471 1.00 97.94 84 TYR A C 1
ATOM 661 O O . TYR A 1 84 ? -16.215 -3.512 10.432 1.00 97.94 84 TYR A O 1
ATOM 669 N N . ARG A 1 85 ? -16.506 -5.685 10.863 1.00 98.25 85 ARG A N 1
ATOM 670 C CA . ARG A 1 85 ? -17.923 -5.527 11.222 1.00 98.25 85 ARG A CA 1
ATOM 671 C C . ARG A 1 85 ? -18.125 -4.555 12.382 1.00 98.25 85 ARG A C 1
ATOM 673 O O . ARG A 1 85 ? -19.052 -3.751 12.312 1.00 98.25 85 ARG A O 1
ATOM 680 N N . LEU A 1 86 ? -17.272 -4.625 13.403 1.00 97.75 86 LEU A N 1
ATOM 681 C CA . LEU A 1 86 ? -17.318 -3.739 14.567 1.00 97.75 86 LEU A CA 1
ATOM 682 C C . LEU A 1 86 ? -16.904 -2.300 14.229 1.00 97.75 86 LEU A C 1
ATOM 684 O O . LEU A 1 86 ? -17.456 -1.360 14.793 1.00 97.75 86 LEU A O 1
ATOM 688 N N . SER A 1 87 ? -15.958 -2.117 13.305 1.00 97.94 87 SER A N 1
ATOM 689 C CA . SER A 1 87 ? -15.333 -0.812 13.049 1.00 97.94 87 SER A CA 1
ATOM 690 C C . SER A 1 87 ? -15.872 -0.061 11.830 1.00 97.94 87 SER A C 1
ATOM 692 O O . SER A 1 87 ? -15.732 1.157 11.779 1.00 97.94 87 SER A O 1
ATOM 6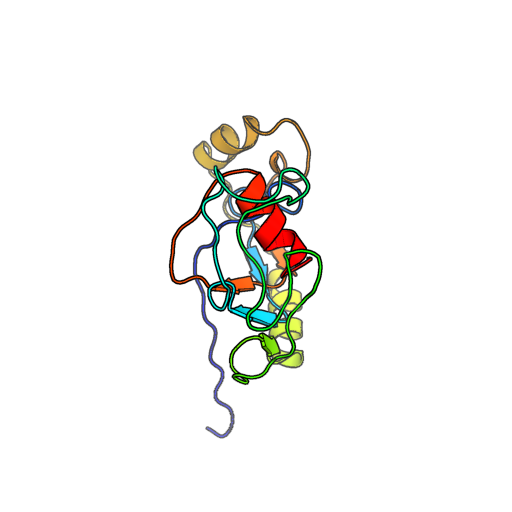94 N N . ARG A 1 88 ? -16.539 -0.718 10.868 1.00 97.88 88 ARG A N 1
ATOM 695 C CA . ARG A 1 88 ? -16.882 -0.117 9.558 1.00 97.88 88 ARG A CA 1
ATOM 696 C C . ARG A 1 88 ? -17.729 1.164 9.599 1.00 97.88 88 ARG A C 1
ATOM 698 O O . ARG A 1 88 ? -17.835 1.854 8.593 1.00 97.88 88 ARG A O 1
ATOM 705 N N . ARG A 1 89 ? -18.386 1.452 10.728 1.00 97.62 89 ARG A N 1
ATOM 706 C CA . ARG A 1 89 ? -19.227 2.649 10.936 1.00 97.62 89 ARG A CA 1
ATOM 707 C C . ARG A 1 89 ? -18.627 3.657 11.917 1.00 97.62 89 ARG A C 1
ATOM 709 O O . ARG A 1 89 ? -19.279 4.650 12.229 1.00 97.62 89 ARG A O 1
ATOM 716 N N . VAL A 1 90 ? -17.429 3.402 12.436 1.00 97.62 90 VAL A N 1
ATOM 717 C CA . VAL A 1 90 ? -16.753 4.332 13.340 1.00 97.62 90 VAL A CA 1
ATOM 718 C C . VAL A 1 90 ? -16.416 5.606 12.574 1.00 97.62 90 VAL A C 1
ATOM 720 O O . VAL A 1 90 ? -15.913 5.562 11.452 1.00 97.62 90 VAL A O 1
ATOM 723 N N . ARG A 1 91 ? -16.690 6.754 13.196 1.00 97.25 91 ARG A N 1
ATOM 724 C CA . ARG A 1 91 ? -16.254 8.047 12.676 1.00 97.25 91 ARG A CA 1
ATOM 725 C C . ARG A 1 91 ? -14.749 8.178 12.891 1.00 97.25 91 ARG A C 1
ATOM 727 O O . ARG A 1 91 ? -14.304 8.269 14.033 1.00 97.25 91 ARG A O 1
ATOM 734 N N . LEU A 1 92 ? -13.995 8.189 11.798 1.00 97.25 92 LEU A N 1
ATOM 735 C CA . LEU A 1 92 ? -12.554 8.410 11.828 1.00 97.25 92 LEU A CA 1
ATOM 736 C C . LEU A 1 92 ? -12.239 9.891 12.066 1.00 97.25 92 LEU A C 1
ATOM 738 O O . LEU A 1 92 ? -13.017 10.773 11.693 1.00 97.25 92 LEU A O 1
ATOM 742 N N . SER A 1 93 ? -11.102 10.153 12.708 1.00 96.56 93 SER A N 1
ATOM 743 C CA . SER A 1 93 ? -10.589 11.509 12.891 1.00 96.56 93 SER A CA 1
ATOM 744 C C . SER A 1 93 ? -10.279 12.139 11.536 1.00 96.56 93 SER A C 1
ATOM 746 O O . SER A 1 93 ? -9.579 11.544 10.721 1.00 96.56 93 SER A O 1
ATOM 748 N N . ASP A 1 94 ? -10.782 13.353 11.313 1.00 97.38 94 ASP A N 1
ATOM 749 C CA . ASP A 1 94 ? -10.585 14.102 10.072 1.00 97.38 94 ASP A CA 1
ATOM 750 C C . ASP A 1 94 ? -10.199 15.555 10.387 1.00 97.38 94 ASP A C 1
ATOM 752 O O . ASP A 1 94 ? -11.053 16.428 10.592 1.00 97.38 94 ASP A O 1
ATOM 756 N N . SER A 1 95 ? -8.895 15.802 10.519 1.00 97.88 95 SER A N 1
ATOM 757 C CA . SER A 1 95 ? -8.363 17.107 10.920 1.00 97.88 95 SER A CA 1
ATOM 758 C C . SER A 1 95 ? -8.466 18.152 9.798 1.00 97.88 95 SER A C 1
ATOM 760 O O . SER A 1 95 ? -8.872 17.850 8.671 1.00 97.88 95 SER A O 1
ATOM 762 N N . ALA A 1 96 ? -8.150 19.413 10.101 1.00 98.31 96 ALA A N 1
ATOM 763 C CA . ALA A 1 96 ? -8.094 20.459 9.078 1.00 98.31 96 ALA A CA 1
ATOM 764 C C . ALA A 1 96 ? -6.933 20.213 8.096 1.00 98.31 96 ALA A C 1
ATOM 766 O O . ALA A 1 96 ? -7.089 20.396 6.894 1.00 98.31 96 ALA A O 1
ATOM 767 N N . GLU A 1 97 ? -5.808 19.701 8.591 1.00 98.19 97 GLU A N 1
ATOM 768 C CA . GLU A 1 97 ? -4.619 19.352 7.809 1.00 98.19 97 GLU A CA 1
ATOM 769 C C . GLU A 1 97 ? -4.893 18.167 6.875 1.00 98.19 97 GLU A C 1
ATOM 771 O O . GLU A 1 97 ? -4.486 18.187 5.717 1.00 98.19 97 GLU A O 1
ATOM 776 N N . ALA A 1 98 ? -5.639 17.156 7.339 1.00 97.44 98 ALA A N 1
ATOM 777 C CA . ALA A 1 98 ? -6.075 16.038 6.502 1.00 97.44 98 ALA A CA 1
ATOM 778 C C . ALA A 1 98 ? -6.998 16.504 5.362 1.00 97.44 98 ALA A C 1
ATOM 780 O O . ALA A 1 98 ? -6.915 15.999 4.239 1.00 97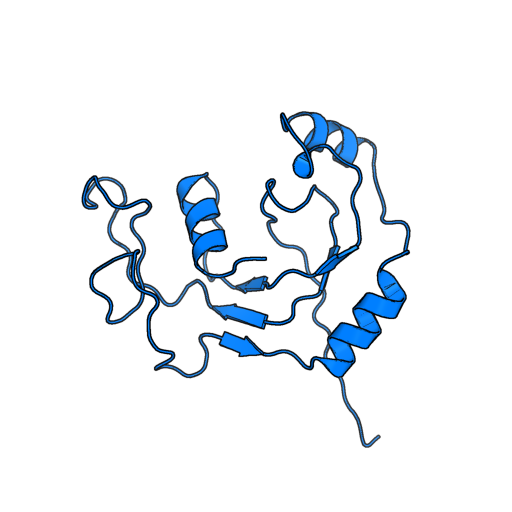.44 98 ALA A O 1
ATOM 781 N N . ARG A 1 99 ? -7.865 17.488 5.639 1.00 98.25 99 ARG A N 1
ATOM 782 C CA . ARG A 1 99 ? -8.725 18.147 4.644 1.00 98.25 99 ARG A CA 1
ATOM 783 C C . ARG A 1 99 ? -7.923 18.941 3.620 1.00 98.25 99 ARG A C 1
ATOM 785 O O . ARG A 1 99 ? -8.144 18.757 2.425 1.00 98.25 99 ARG A O 1
ATOM 792 N N . ASP A 1 100 ? -6.983 19.764 4.077 1.00 98.19 100 ASP A N 1
ATOM 793 C CA . ASP A 1 100 ? -6.095 20.532 3.199 1.00 98.19 100 ASP A CA 1
ATOM 794 C C . ASP A 1 100 ? -5.266 19.608 2.302 1.00 98.19 100 ASP A C 1
ATOM 796 O O . ASP A 1 100 ? -5.274 19.749 1.080 1.00 98.19 100 ASP A O 1
ATOM 800 N N . TYR A 1 101 ? -4.622 18.595 2.886 1.00 97.12 101 TYR A N 1
ATOM 801 C CA . TYR A 1 101 ? -3.789 17.660 2.140 1.00 97.12 101 TYR A CA 1
ATOM 802 C C . TYR A 1 101 ? -4.576 16.943 1.040 1.00 97.12 101 TYR A C 1
ATOM 804 O O . TYR A 1 101 ? -4.143 16.910 -0.114 1.00 97.12 101 TYR A O 1
ATOM 812 N N . ARG A 1 102 ? -5.757 16.401 1.369 1.00 97.50 102 ARG A N 1
ATOM 813 C CA . ARG A 1 102 ? -6.543 15.638 0.395 1.00 97.50 102 ARG A CA 1
ATOM 814 C C . ARG A 1 102 ? -7.175 16.493 -0.703 1.00 97.50 102 ARG A C 1
ATOM 816 O O . ARG A 1 102 ? -7.493 15.964 -1.763 1.00 97.50 102 ARG A O 1
ATOM 823 N N . SER A 1 103 ? -7.325 17.802 -0.478 1.00 97.31 103 SER A N 1
ATOM 824 C CA . SER A 1 103 ? -7.842 18.740 -1.486 1.00 97.31 103 SER A CA 1
ATOM 825 C C . SER A 1 103 ? -6.940 18.856 -2.722 1.00 97.31 103 SER A C 1
ATOM 827 O O . SER A 1 103 ? -7.397 19.256 -3.788 1.00 97.31 103 SER A O 1
ATOM 829 N N . ARG A 1 104 ? -5.671 18.443 -2.597 1.00 96.62 104 ARG A N 1
ATOM 830 C CA . ARG A 1 104 ? -4.676 18.427 -3.680 1.00 96.62 104 ARG A CA 1
ATOM 831 C C . ARG A 1 104 ? -4.912 17.300 -4.686 1.00 96.62 104 ARG A C 1
ATOM 833 O O . ARG A 1 104 ? -4.322 17.318 -5.762 1.00 96.62 104 ARG A O 1
ATOM 840 N N . PHE A 1 105 ? -5.744 16.314 -4.345 1.00 96.31 105 PHE A N 1
ATOM 841 C CA . PHE A 1 105 ? -6.067 15.212 -5.243 1.00 96.31 105 PHE A CA 1
ATOM 842 C C . PHE A 1 105 ? -7.261 15.575 -6.135 1.00 96.31 105 PHE A C 1
ATOM 844 O O . PHE A 1 105 ? -8.287 16.043 -5.636 1.00 96.31 105 PHE A O 1
ATOM 851 N N . PRO A 1 106 ? -7.177 15.317 -7.451 1.00 96.25 106 PRO A N 1
ATOM 852 C CA . PRO A 1 106 ? -8.164 15.813 -8.407 1.00 96.25 106 PRO A CA 1
ATOM 853 C C . PRO A 1 106 ? -9.490 15.044 -8.381 1.00 96.25 106 PRO A C 1
ATOM 855 O O . PRO A 1 106 ? -10.482 15.520 -8.926 1.00 96.25 106 PRO A O 1
ATOM 858 N N . SER A 1 107 ? -9.527 13.842 -7.798 1.00 96.19 107 SER A N 1
ATOM 859 C CA . SER A 1 107 ? -10.691 12.959 -7.879 1.00 96.19 107 SER A CA 1
ATOM 860 C C . SER A 1 107 ? -10.880 12.082 -6.643 1.00 96.19 107 SER A C 1
ATOM 862 O O . SER A 1 107 ? -9.979 11.895 -5.820 1.00 96.19 107 SER A O 1
ATOM 864 N N . ALA A 1 108 ? -12.101 11.566 -6.515 1.00 96.19 108 ALA A N 1
ATOM 865 C CA . ALA A 1 108 ? -12.463 10.579 -5.513 1.00 96.19 108 ALA A CA 1
ATOM 866 C C . ALA A 1 108 ? -11.822 9.211 -5.834 1.00 96.19 108 ALA A C 1
ATOM 868 O O . ALA A 1 108 ? -11.633 8.892 -7.007 1.00 96.19 108 ALA A O 1
ATOM 869 N N . PRO A 1 109 ? -11.539 8.375 -4.817 1.00 96.31 109 PRO A N 1
ATOM 870 C CA . PRO A 1 109 ? -11.828 8.600 -3.400 1.00 96.31 109 PRO A CA 1
ATOM 871 C C . PRO A 1 109 ? -10.791 9.460 -2.666 1.00 96.31 109 PRO A C 1
ATOM 873 O O . PRO A 1 109 ? -11.049 9.826 -1.522 1.00 96.31 109 PRO A O 1
ATOM 876 N N . ALA A 1 110 ? -9.660 9.804 -3.287 1.00 97.25 110 ALA A N 1
ATOM 877 C CA . ALA A 1 110 ? -8.569 10.511 -2.618 1.00 97.25 110 ALA A CA 1
ATOM 878 C C . ALA A 1 110 ? -8.962 11.856 -2.005 1.00 97.25 110 ALA A C 1
ATOM 880 O O . ALA A 1 110 ? -8.383 12.224 -0.992 1.00 97.25 110 ALA A O 1
ATOM 881 N N . ASN A 1 111 ? -9.951 12.562 -2.552 1.00 97.62 111 ASN A N 1
ATOM 882 C CA . ASN A 1 111 ? -10.426 13.848 -2.027 1.00 97.62 111 ASN A CA 1
ATOM 883 C C . ASN A 1 111 ? -11.647 13.755 -1.082 1.00 97.62 111 ASN A C 1
ATOM 885 O O . ASN A 1 111 ? -12.140 14.780 -0.604 1.00 97.62 111 ASN A O 1
ATOM 889 N N . LEU A 1 112 ? -12.136 12.551 -0.770 1.00 97.75 112 LEU A N 1
ATOM 890 C CA . LEU A 1 112 ? -13.281 12.339 0.125 1.00 97.75 112 LEU A CA 1
ATOM 891 C C . LEU A 1 112 ? -12.853 12.214 1.598 1.00 97.75 112 LEU A C 1
ATOM 893 O O . LEU A 1 112 ? -11.685 11.956 1.868 1.00 97.75 112 LEU A O 1
ATOM 897 N N . PRO A 1 113 ? -13.767 12.376 2.576 1.00 97.81 113 PRO A N 1
ATOM 898 C CA . PRO A 1 113 ? -13.478 12.053 3.974 1.00 97.81 113 PRO A CA 1
ATOM 899 C C . PRO A 1 113 ? -13.042 10.586 4.172 1.00 97.81 113 PRO A C 1
ATOM 901 O O . PRO A 1 113 ? -13.491 9.706 3.426 1.00 97.81 113 PRO A O 1
ATOM 904 N N . PRO A 1 114 ? -12.210 10.296 5.189 1.00 97.69 114 PRO A N 1
ATOM 905 C CA . PRO A 1 114 ? -11.727 8.945 5.443 1.00 97.69 114 PRO A CA 1
ATOM 906 C C . PRO A 1 114 ? -12.847 8.001 5.884 1.00 97.69 114 PRO A C 1
ATOM 908 O O . PRO A 1 114 ? -13.800 8.388 6.563 1.00 97.69 114 PRO A O 1
ATOM 911 N N . ARG A 1 115 ? -12.695 6.722 5.534 1.00 97.44 115 ARG A N 1
ATOM 912 C CA . ARG A 1 115 ? -13.591 5.636 5.950 1.00 97.44 115 ARG A CA 1
ATOM 913 C C . ARG A 1 115 ? -12.796 4.410 6.376 1.00 97.44 115 ARG A C 1
ATOM 915 O O . ARG A 1 115 ? -11.627 4.269 6.025 1.00 97.44 115 ARG A O 1
ATOM 922 N N . VAL A 1 116 ? -13.455 3.508 7.093 1.00 97.81 116 VAL A N 1
ATOM 923 C CA . VAL A 1 116 ? -12.924 2.163 7.320 1.00 97.81 116 VAL A CA 1
ATOM 924 C C . VAL A 1 116 ? -13.233 1.300 6.095 1.00 97.81 116 VAL A C 1
ATOM 926 O O . VAL A 1 116 ? -14.382 1.235 5.653 1.00 97.81 116 VAL A O 1
ATOM 929 N N . THR A 1 117 ? -12.225 0.633 5.543 1.00 96.06 117 THR A N 1
ATOM 930 C CA . THR A 1 117 ? -12.340 -0.228 4.357 1.00 96.06 117 THR A CA 1
ATOM 931 C C . THR A 1 117 ? -11.694 -1.594 4.588 1.00 96.06 117 THR A C 1
ATOM 933 O O . THR A 1 117 ? -11.139 -1.862 5.657 1.00 96.06 117 THR A O 1
ATOM 936 N N . ARG A 1 118 ? -11.788 -2.467 3.586 1.00 94.88 118 ARG A N 1
ATOM 937 C CA . ARG A 1 118 ? -10.905 -3.621 3.444 1.00 94.88 118 ARG A CA 1
ATOM 938 C C . ARG A 1 118 ? -10.002 -3.438 2.246 1.00 94.88 118 ARG A C 1
ATOM 940 O O . ARG A 1 118 ? -10.453 -2.909 1.233 1.00 94.88 118 ARG A O 1
ATOM 947 N N . CYS A 1 119 ? -8.749 -3.808 2.422 1.00 94.31 119 CYS A N 1
ATOM 948 C CA . CYS A 1 119 ? -7.766 -3.924 1.363 1.00 94.31 119 CYS A CA 1
ATOM 949 C C . CYS A 1 119 ? -6.549 -4.642 1.933 1.00 94.31 119 CYS A C 1
ATOM 951 O O . CYS A 1 119 ? -6.180 -4.400 3.087 1.00 94.31 119 CYS A O 1
ATOM 953 N N . ASP A 1 120 ? -5.939 -5.492 1.121 1.00 94.81 120 ASP A N 1
ATOM 954 C CA . ASP A 1 120 ? -4.710 -6.183 1.470 1.00 94.81 120 ASP A CA 1
ATOM 955 C C . ASP A 1 120 ? -3.556 -5.207 1.710 1.00 94.81 120 ASP A C 1
ATOM 957 O O . ASP A 1 120 ? -3.569 -4.048 1.284 1.00 94.81 120 ASP A O 1
ATOM 961 N N . THR A 1 121 ? -2.560 -5.670 2.459 1.00 94.25 121 THR A N 1
ATOM 962 C CA . THR A 1 121 ? -1.397 -4.862 2.812 1.00 94.25 121 THR A CA 1
ATOM 963 C C . THR A 1 121 ? -0.138 -5.436 2.190 1.00 94.25 121 THR A C 1
ATOM 965 O O . THR A 1 121 ? 0.058 -6.651 2.156 1.00 94.25 121 THR A O 1
ATOM 968 N N . VAL A 1 122 ? 0.733 -4.545 1.726 1.00 93.94 122 VAL A N 1
ATOM 969 C CA . VAL A 1 122 ? 2.084 -4.891 1.293 1.00 93.94 122 VAL A CA 1
ATOM 970 C C . VAL A 1 122 ? 3.089 -4.478 2.360 1.00 93.94 122 VAL A C 1
ATOM 972 O O . VAL A 1 122 ? 3.021 -3.364 2.883 1.00 93.94 122 VAL A O 1
ATOM 975 N N . SER A 1 123 ? 4.041 -5.354 2.664 1.00 92.56 123 SER A N 1
ATOM 976 C CA . SER A 1 123 ? 5.210 -5.037 3.484 1.00 92.56 123 SER A CA 1
ATOM 977 C C . SER A 1 123 ? 6.442 -4.884 2.604 1.00 92.56 123 SER A C 1
ATOM 979 O O . SER A 1 123 ? 6.639 -5.662 1.673 1.00 92.56 123 SER A O 1
ATOM 981 N N . GLY A 1 124 ? 7.266 -3.884 2.905 1.00 91.50 124 GLY A N 1
ATOM 982 C CA . GLY A 1 124 ? 8.482 -3.583 2.164 1.00 91.50 124 GLY A CA 1
ATOM 983 C C . GLY A 1 124 ? 9.644 -3.248 3.096 1.00 91.50 124 GLY A C 1
ATOM 984 O O . GLY A 1 124 ? 9.432 -2.662 4.156 1.00 91.50 124 GLY A O 1
ATOM 985 N N . ASP A 1 125 ? 10.864 -3.546 2.659 1.00 92.19 125 ASP A N 1
ATOM 986 C CA . ASP A 1 125 ? 12.117 -3.220 3.356 1.00 92.19 125 ASP A CA 1
ATOM 987 C C . ASP A 1 125 ? 12.632 -1.830 2.962 1.00 92.19 125 ASP A C 1
ATOM 989 O O . ASP A 1 125 ? 13.630 -1.336 3.480 1.00 92.19 125 ASP A O 1
ATOM 993 N N . THR A 1 126 ? 11.965 -1.190 1.999 1.00 91.94 126 THR A N 1
ATOM 994 C CA . THR A 1 126 ? 12.320 0.122 1.465 1.00 91.94 126 THR A CA 1
ATOM 995 C C . THR A 1 126 ? 11.070 0.974 1.313 1.00 91.94 126 THR A C 1
ATOM 997 O O . THR A 1 126 ? 10.058 0.544 0.754 1.00 91.94 126 THR A O 1
ATOM 1000 N N . TRP A 1 127 ? 11.147 2.207 1.811 1.00 93.12 127 TRP A N 1
ATOM 1001 C CA . TRP A 1 127 ? 10.102 3.199 1.601 1.00 93.12 127 TRP A CA 1
ATOM 1002 C C . TRP A 1 127 ? 10.124 3.678 0.146 1.00 93.12 127 TRP A C 1
ATOM 1004 O O . TRP A 1 127 ? 11.184 4.025 -0.372 1.00 93.12 127 TRP A O 1
ATOM 1014 N N . TYR A 1 128 ? 8.960 3.722 -0.505 1.00 93.31 128 TYR A N 1
ATOM 1015 C CA . TYR A 1 128 ? 8.837 4.115 -1.907 1.00 93.31 128 TYR A CA 1
ATOM 1016 C C . TYR A 1 128 ? 7.779 5.200 -2.121 1.00 93.31 128 TYR A C 1
ATOM 1018 O O . TYR A 1 128 ? 6.823 5.336 -1.357 1.00 93.31 128 TYR A O 1
ATOM 1026 N N . ALA A 1 129 ? 7.933 5.938 -3.220 1.00 93.12 129 ALA A N 1
ATOM 1027 C CA . ALA A 1 129 ? 6.945 6.872 -3.742 1.00 93.12 129 ALA A CA 1
ATOM 1028 C C . ALA A 1 129 ? 7.046 6.969 -5.270 1.00 93.12 129 ALA A C 1
ATOM 1030 O O . ALA A 1 129 ? 8.027 6.536 -5.872 1.00 93.12 129 ALA A O 1
ATOM 1031 N N . GLY A 1 130 ? 6.028 7.567 -5.889 1.00 93.50 130 GLY A N 1
ATOM 1032 C CA . GLY A 1 130 ? 5.947 7.757 -7.336 1.00 93.50 130 GLY A CA 1
ATOM 1033 C C . GLY A 1 130 ? 4.938 6.825 -8.001 1.00 93.50 130 GLY A C 1
ATOM 1034 O O . GLY A 1 130 ? 4.615 5.752 -7.494 1.00 93.50 130 GLY A O 1
ATOM 1035 N N . GLU A 1 131 ? 4.423 7.258 -9.149 1.00 92.81 131 GLU A N 1
ATOM 1036 C CA . GLU A 1 131 ? 3.315 6.596 -9.844 1.00 92.81 131 GLU A CA 1
ATOM 1037 C C . GLU A 1 131 ? 3.657 5.168 -10.287 1.00 92.81 131 GLU A C 1
ATOM 1039 O O . GLU A 1 131 ? 2.861 4.260 -10.068 1.00 92.81 131 GLU A O 1
ATOM 1044 N N . ALA A 1 132 ? 4.852 4.945 -10.841 1.00 94.38 132 ALA A N 1
ATOM 1045 C CA . ALA A 1 132 ? 5.274 3.626 -11.317 1.00 94.38 132 ALA A CA 1
ATOM 1046 C C . ALA A 1 132 ? 5.387 2.596 -10.178 1.00 94.38 132 ALA A C 1
ATOM 1048 O O . ALA A 1 132 ? 4.915 1.467 -10.307 1.00 94.38 132 ALA A O 1
ATOM 1049 N N . LEU A 1 133 ? 5.956 2.992 -9.033 1.00 94.19 133 LEU A N 1
ATOM 1050 C CA . LEU A 1 133 ? 6.068 2.117 -7.860 1.00 94.19 133 LEU A CA 1
ATOM 1051 C C . LEU A 1 133 ? 4.726 1.954 -7.135 1.00 94.19 133 LEU A C 1
ATOM 1053 O O . LEU A 1 133 ? 4.436 0.874 -6.632 1.00 94.19 133 LEU A O 1
ATOM 1057 N N . GLY A 1 134 ? 3.871 2.981 -7.138 1.00 93.12 134 GLY A N 1
ATOM 1058 C CA . GLY A 1 134 ? 2.487 2.859 -6.677 1.00 93.12 134 GLY A CA 1
ATOM 1059 C C . GLY A 1 134 ? 1.686 1.868 -7.524 1.00 93.12 134 GLY A C 1
ATOM 1060 O O . GLY A 1 134 ? 1.031 0.983 -6.980 1.00 93.12 134 GLY A O 1
ATOM 1061 N N . ARG A 1 135 ? 1.809 1.947 -8.855 1.00 93.38 135 ARG A N 1
ATOM 1062 C CA . ARG A 1 135 ? 1.209 0.984 -9.787 1.00 93.38 135 ARG A CA 1
ATOM 1063 C C . ARG A 1 135 ? 1.710 -0.433 -9.526 1.00 93.38 135 ARG A C 1
ATOM 1065 O O . ARG A 1 135 ? 0.909 -1.356 -9.490 1.00 93.38 13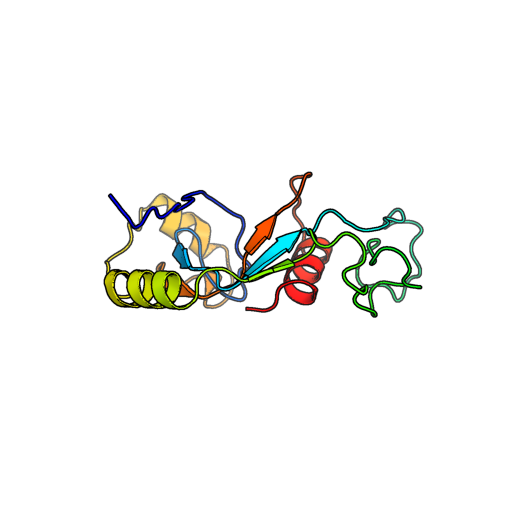5 ARG A O 1
ATOM 1072 N N . ARG A 1 136 ? 3.012 -0.607 -9.289 1.00 93.19 136 ARG A N 1
ATOM 1073 C CA . ARG A 1 136 ? 3.561 -1.912 -8.908 1.00 93.19 136 ARG A CA 1
ATOM 1074 C C . ARG A 1 136 ? 2.896 -2.449 -7.642 1.00 93.19 136 ARG A C 1
ATOM 1076 O O . ARG A 1 136 ? 2.501 -3.607 -7.620 1.00 93.19 136 ARG A O 1
ATOM 1083 N N . ALA A 1 137 ? 2.756 -1.641 -6.595 1.00 92.88 137 ALA A N 1
ATOM 1084 C CA . ALA A 1 137 ? 2.097 -2.085 -5.367 1.00 92.88 137 ALA A CA 1
ATOM 1085 C C . ALA A 1 137 ? 0.651 -2.548 -5.622 1.00 92.88 137 ALA A C 1
ATOM 1087 O O . ALA A 1 137 ? 0.249 -3.596 -5.121 1.00 92.88 137 ALA A O 1
ATOM 1088 N N . GLU A 1 138 ? -0.089 -1.825 -6.466 1.00 91.56 138 GLU A N 1
ATOM 1089 C CA . GLU A 1 138 ? -1.448 -2.192 -6.891 1.00 91.56 138 GLU A CA 1
ATOM 1090 C C . GLU A 1 138 ? -1.481 -3.504 -7.694 1.00 91.56 138 GLU A C 1
ATOM 1092 O O . GLU A 1 138 ? -2.315 -4.367 -7.430 1.00 91.56 138 GLU A O 1
ATOM 1097 N N . ASP A 1 139 ? -0.552 -3.700 -8.634 1.00 90.50 139 ASP A N 1
ATOM 1098 C CA . ASP A 1 139 ? -0.482 -4.917 -9.457 1.00 90.50 139 ASP A CA 1
ATOM 1099 C C . ASP A 1 139 ? -0.194 -6.171 -8.598 1.00 90.50 139 ASP A C 1
ATOM 1101 O O . ASP A 1 139 ? -0.639 -7.290 -8.899 1.00 90.50 139 ASP A O 1
ATOM 1105 N N . TRP A 1 140 ? 0.537 -5.995 -7.493 1.00 86.81 140 TRP A N 1
ATOM 1106 C CA . TRP A 1 140 ? 0.933 -7.072 -6.585 1.00 86.81 140 TRP A CA 1
ATOM 1107 C C . TRP A 1 140 ? -0.095 -7.349 -5.487 1.00 86.81 140 TRP A C 1
ATOM 1109 O O . TRP A 1 140 ? -0.290 -8.515 -5.143 1.00 86.81 140 TRP A O 1
ATOM 1119 N N . SER A 1 141 ? -0.801 -6.321 -5.022 1.00 85.94 141 SER A N 1
ATOM 1120 C CA . SER A 1 141 ? -1.827 -6.395 -3.980 1.00 85.94 141 SER A CA 1
ATOM 1121 C C . SER A 1 141 ? -3.055 -5.576 -4.390 1.00 85.94 141 SER A C 1
ATOM 1123 O O . SER A 1 141 ? -3.253 -4.468 -3.879 1.00 85.94 141 SER A O 1
ATOM 1125 N N . PRO A 1 142 ? -3.879 -6.082 -5.324 1.00 68.94 142 PRO A N 1
ATOM 1126 C CA . PRO A 1 142 ? -5.113 -5.399 -5.672 1.00 68.94 142 PRO A CA 1
ATOM 1127 C C . PRO A 1 142 ? -6.032 -5.377 -4.444 1.00 68.94 142 PRO A C 1
ATOM 1129 O O . PRO A 1 142 ? -6.316 -6.432 -3.877 1.00 68.94 142 PRO A O 1
ATOM 1132 N N . CYS A 1 143 ? -6.488 -4.184 -4.037 1.00 72.31 143 CYS A N 1
ATOM 1133 C CA . CYS A 1 143 ? -7.769 -4.111 -3.336 1.00 72.31 143 CYS A CA 1
ATOM 1134 C C . CYS A 1 143 ? -8.873 -4.613 -4.297 1.00 72.31 143 CYS A C 1
ATOM 1136 O O . CYS A 1 143 ? -9.886 -5.120 -3.786 1.00 72.31 143 CYS A O 1
#

pLDDT: mean 93.46, std 5.85, range [48.38, 98.31]

InterPro domains:
  IPR009486 Purine nucleoside permease [PF06516] (2-141)
  IPR009486 Purine nucleoside permease [PTHR38643] (2-135)

Foldseek 3Di:
DPDDDDDDDDDDDDPQAVAAPQAAAQEQKEFAPAQWDFDPQVPDDPPALHRIPHDPDPHNVDDDDPPVVPGMDGDDPVVSVVVCVVFQPDDTDCDPVSQVVQVPDPDPPHNPHYTYYYFHHYDYPDDDDDDSVSVSVCVRTPD

Organism: NCBI:txid2561932